Protein AF-A0A661R1Y7-F1 (afdb_monomer_lite)

Secondary structure (DSSP, 8-state):
--------HHHHHHHHHHHS-GGGS-SEEE--SS--B-TT--B-HHHHHHT--TTSTTEEEGGG-

Structure (mmCIF, N/CA/C/O backbone):
data_AF-A0A661R1Y7-F1
#
_entry.id   AF-A0A661R1Y7-F1
#
loop_
_atom_site.group_PDB
_atom_site.id
_atom_site.type_symbol
_atom_site.label_atom_id
_atom_site.label_alt_id
_atom_site.label_comp_id
_atom_site.label_asym_id
_atom_site.label_entity_id
_atom_site.label_seq_id
_atom_site.pdbx_PDB_ins_code
_atom_site.Cartn_x
_atom_site.Cartn_y
_atom_site.Cartn_z
_atom_site.occupancy
_atom_site.B_iso_or_equiv
_atom_site.auth_seq_id
_atom_site.auth_comp_id
_atom_site.auth_asym_id
_atom_site.auth_atom_id
_atom_site.pdbx_PDB_model_num
ATOM 1 N N . SER A 1 1 ? 12.291 -23.686 -1.615 1.00 34.56 1 SER A N 1
ATOM 2 C CA . SER A 1 1 ? 12.072 -22.514 -2.480 1.00 34.56 1 SER A CA 1
ATOM 3 C C . SER A 1 1 ? 10.805 -21.821 -2.017 1.00 34.56 1 SER A C 1
ATOM 5 O O . SER A 1 1 ? 9.757 -22.442 -2.079 1.00 34.56 1 SER A O 1
ATOM 7 N N . PHE A 1 2 ? 10.893 -20.615 -1.451 1.00 39.22 2 PHE A N 1
ATOM 8 C CA . PHE A 1 2 ? 9.747 -19.877 -0.888 1.00 39.22 2 PHE A CA 1
ATOM 9 C C . PHE A 1 2 ? 9.062 -19.003 -1.958 1.00 39.22 2 PHE A C 1
ATOM 11 O O . PHE A 1 2 ? 8.853 -17.818 -1.735 1.00 39.22 2 PHE A O 1
ATOM 18 N N . ASN A 1 3 ? 8.790 -19.552 -3.145 1.00 43.09 3 ASN A N 1
ATOM 19 C CA . ASN A 1 3 ? 8.483 -18.732 -4.327 1.00 43.09 3 ASN A CA 1
ATOM 20 C C . ASN A 1 3 ? 6.996 -18.534 -4.647 1.00 43.09 3 ASN A C 1
ATOM 22 O O . ASN A 1 3 ? 6.709 -17.888 -5.642 1.00 43.09 3 ASN A O 1
ATOM 26 N N . ASP A 1 4 ? 6.068 -18.982 -3.799 1.00 50.25 4 ASP A N 1
ATOM 27 C CA . ASP A 1 4 ? 4.626 -18.802 -4.037 1.00 50.25 4 ASP A CA 1
ATOM 28 C C . ASP A 1 4 ? 3.876 -18.459 -2.742 1.00 50.25 4 ASP A C 1
ATOM 30 O O . ASP A 1 4 ? 2.898 -19.107 -2.363 1.00 50.25 4 ASP A O 1
ATOM 34 N N . ALA A 1 5 ? 4.338 -17.442 -2.010 1.00 57.34 5 ALA A N 1
ATOM 35 C CA . ALA A 1 5 ? 3.486 -16.830 -0.996 1.00 57.34 5 ALA A CA 1
ATOM 36 C C . ALA A 1 5 ? 2.387 -16.050 -1.729 1.00 57.34 5 ALA A C 1
ATOM 38 O O . ALA A 1 5 ? 2.570 -14.890 -2.084 1.00 57.34 5 ALA A O 1
ATOM 39 N N . ASN A 1 6 ? 1.265 -16.712 -2.008 1.00 74.31 6 ASN A N 1
ATOM 40 C CA . ASN A 1 6 ? 0.057 -16.056 -2.488 1.00 74.31 6 ASN A CA 1
ATOM 41 C C . ASN A 1 6 ? -0.393 -15.085 -1.384 1.00 74.31 6 ASN A C 1
ATOM 43 O O . ASN A 1 6 ? -0.887 -15.509 -0.337 1.00 74.31 6 ASN A O 1
ATOM 47 N N . ILE A 1 7 ? -0.068 -13.802 -1.549 1.00 83.50 7 ILE A N 1
ATOM 48 C CA . ILE A 1 7 ? -0.387 -12.776 -0.562 1.00 83.50 7 ILE A CA 1
ATOM 49 C C . ILE A 1 7 ? -1.900 -12.581 -0.594 1.00 83.50 7 ILE A C 1
ATOM 51 O O . ILE A 1 7 ? -2.436 -12.138 -1.603 1.00 83.50 7 ILE A O 1
ATOM 55 N N . ASP A 1 8 ? -2.566 -12.899 0.514 1.00 88.94 8 ASP A N 1
ATOM 56 C CA . ASP A 1 8 ? -3.989 -12.638 0.724 1.00 88.94 8 ASP A CA 1
ATOM 57 C C . ASP A 1 8 ? -4.152 -11.223 1.304 1.00 88.94 8 ASP A C 1
ATOM 59 O O . ASP A 1 8 ? -3.804 -11.008 2.474 1.00 88.94 8 ASP A O 1
ATOM 63 N N . PRO A 1 9 ? -4.642 -10.244 0.520 1.00 89.00 9 PRO A N 1
ATOM 64 C CA . PRO A 1 9 ? -4.767 -8.864 0.976 1.00 89.00 9 PRO A CA 1
ATOM 65 C C . PRO A 1 9 ? -5.673 -8.748 2.204 1.00 89.00 9 PRO A C 1
ATOM 67 O O . PRO A 1 9 ? -5.363 -7.979 3.111 1.00 89.00 9 PRO A O 1
ATOM 70 N N . SER A 1 10 ? -6.729 -9.564 2.286 1.00 90.19 10 SER A N 1
ATOM 71 C CA . SER A 1 10 ? -7.710 -9.545 3.380 1.00 90.19 10 SER A CA 1
ATOM 72 C C . SER A 1 10 ? -7.031 -9.718 4.738 1.00 90.19 10 SER A C 1
ATOM 74 O O . SER A 1 10 ? -7.257 -8.936 5.656 1.00 90.19 10 SER A O 1
ATOM 76 N N . LYS A 1 11 ? -6.096 -10.671 4.844 1.00 92.00 11 LYS A N 1
ATOM 77 C CA . LYS A 1 11 ? -5.348 -10.932 6.086 1.00 92.00 11 LYS A CA 1
ATOM 78 C C . LYS A 1 11 ? -4.427 -9.781 6.486 1.00 92.00 11 LYS A C 1
ATOM 80 O O . LYS A 1 11 ? -4.170 -9.586 7.674 1.00 92.00 11 LYS A O 1
ATOM 85 N N . ILE A 1 12 ? -3.906 -9.028 5.514 1.00 91.50 12 ILE A N 1
ATOM 86 C CA . ILE A 1 12 ? -3.087 -7.839 5.781 1.00 91.50 12 ILE A CA 1
ATOM 87 C C . ILE A 1 12 ? -3.965 -6.745 6.386 1.00 91.50 12 ILE A C 1
ATOM 89 O O . ILE A 1 12 ? -3.611 -6.186 7.426 1.00 91.50 12 ILE A O 1
ATOM 93 N N . PHE A 1 13 ? -5.122 -6.476 5.775 1.00 92.25 13 PHE A N 1
ATOM 94 C CA . PHE A 1 13 ? -6.066 -5.493 6.298 1.00 92.25 13 PHE A CA 1
ATOM 95 C C . PHE A 1 13 ? -6.571 -5.888 7.680 1.00 92.25 13 PHE A C 1
ATOM 97 O O . PHE A 1 13 ? -6.476 -5.075 8.591 1.00 92.25 13 PHE A O 1
ATOM 104 N N . GLU A 1 14 ? -6.999 -7.137 7.880 1.00 93.19 14 GLU A N 1
ATOM 105 C CA . GLU A 1 14 ? -7.413 -7.646 9.193 1.00 93.19 14 GLU A CA 1
ATOM 106 C C . GLU A 1 14 ? -6.337 -7.416 10.259 1.00 93.19 14 GLU A C 1
ATOM 108 O O . GLU A 1 14 ? -6.644 -6.975 11.366 1.00 93.19 14 GLU A O 1
ATOM 113 N N . LYS A 1 15 ? -5.060 -7.667 9.940 1.00 93.62 15 LYS A N 1
ATOM 114 C CA . LYS A 1 15 ? -3.965 -7.416 10.883 1.00 93.62 15 LYS A CA 1
ATOM 115 C C . LYS A 1 15 ? -3.859 -5.932 11.235 1.00 93.62 15 LYS A C 1
ATOM 117 O O . LYS A 1 15 ? -3.780 -5.589 12.410 1.00 93.62 15 LYS A O 1
ATOM 122 N N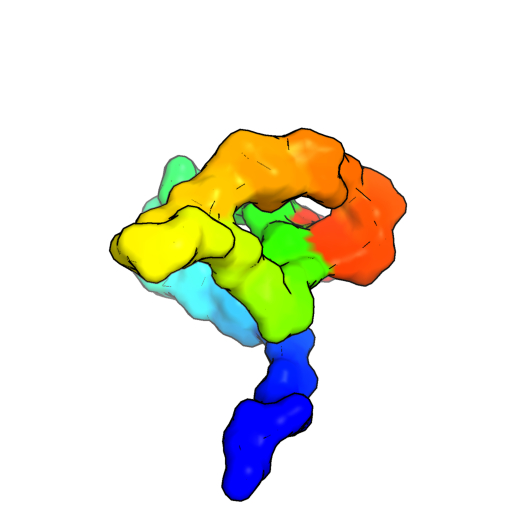 . CYS A 1 16 ? -3.916 -5.049 10.238 1.00 94.12 16 CYS A N 1
ATOM 123 C CA . CYS A 1 16 ? -3.898 -3.604 10.457 1.00 94.12 16 CYS A CA 1
ATOM 124 C C . CYS A 1 16 ? -5.110 -3.111 11.259 1.00 94.12 16 CYS A C 1
ATOM 126 O O . CYS A 1 16 ? -4.932 -2.316 12.175 1.00 94.12 16 CYS A O 1
ATOM 128 N N . LEU A 1 17 ? -6.318 -3.587 10.949 1.00 91.94 17 LEU A N 1
ATOM 129 C CA . LEU A 1 17 ? -7.555 -3.215 11.642 1.00 91.94 17 LEU A CA 1
ATOM 130 C C . LEU A 1 17 ? -7.548 -3.650 13.115 1.00 91.94 17 LEU A C 1
ATOM 132 O O . LEU A 1 17 ? -8.112 -2.954 13.956 1.00 91.94 17 LEU A O 1
ATOM 136 N N . ASN A 1 18 ? -6.915 -4.786 13.421 1.00 95.06 18 ASN A N 1
ATOM 137 C CA . ASN A 1 18 ? -6.842 -5.322 14.778 1.00 95.06 18 ASN A CA 1
ATOM 138 C C . ASN A 1 18 ? -5.734 -4.685 15.630 1.00 95.06 18 ASN A C 1
ATOM 140 O O . ASN A 1 18 ? -5.909 -4.551 16.840 1.00 95.06 18 ASN A O 1
ATOM 144 N N . ASP A 1 19 ? -4.600 -4.311 15.029 1.00 96.69 19 ASP A N 1
ATOM 145 C CA . ASP A 1 19 ? -3.426 -3.871 15.795 1.00 96.69 19 ASP A CA 1
ATOM 146 C C . ASP A 1 19 ? -3.172 -2.359 15.779 1.00 96.69 19 ASP A C 1
ATOM 148 O O . ASP A 1 19 ? -2.423 -1.861 16.622 1.00 96.69 19 ASP A O 1
ATOM 152 N N . LEU A 1 20 ? -3.690 -1.634 14.785 1.00 96.19 20 LEU A N 1
ATOM 153 C CA . LEU A 1 20 ? -3.363 -0.225 14.570 1.00 96.19 20 LEU A CA 1
ATOM 154 C C . LEU A 1 20 ? -4.525 0.678 14.978 1.00 96.19 20 LEU A C 1
ATOM 156 O O . LEU A 1 20 ? -5.694 0.369 14.752 1.00 96.19 20 LEU A O 1
ATOM 160 N N . GLU A 1 21 ? -4.211 1.858 15.518 1.00 96.62 21 GLU A N 1
ATOM 161 C CA . GLU A 1 21 ? -5.233 2.894 15.668 1.00 96.62 21 GLU A CA 1
ATOM 162 C C . GLU A 1 21 ? -5.726 3.365 14.298 1.00 96.62 21 GLU A C 1
ATOM 164 O O . GLU A 1 21 ? -5.001 3.330 13.300 1.00 96.62 21 GLU A O 1
ATOM 169 N N . LYS A 1 22 ? -6.946 3.910 14.268 1.00 91.00 22 LYS A N 1
ATOM 170 C CA . LYS A 1 22 ? -7.646 4.255 13.027 1.00 91.00 22 LYS A CA 1
A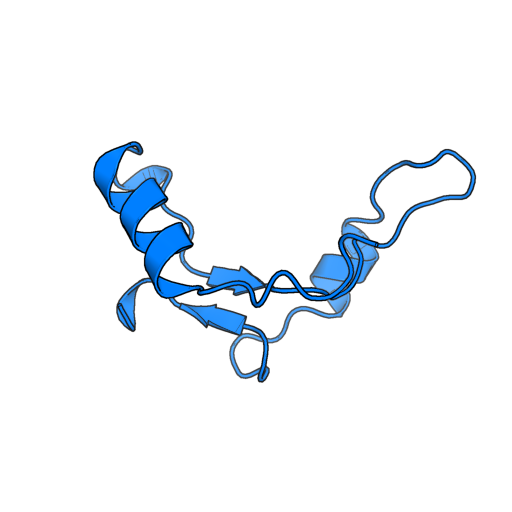TOM 171 C C . LYS A 1 22 ? -6.830 5.118 12.052 1.00 91.00 22 LYS A C 1
ATOM 173 O O . LYS A 1 22 ? -6.930 4.935 10.846 1.00 91.00 22 LYS A O 1
ATOM 178 N N . ASN A 1 23 ? -6.014 6.036 12.570 1.00 94.69 23 ASN A N 1
ATOM 179 C CA . ASN A 1 23 ? -5.213 6.966 11.765 1.00 94.69 23 ASN A CA 1
ATOM 180 C C . ASN A 1 23 ? -3.930 6.348 11.180 1.00 94.69 23 ASN A C 1
ATOM 182 O O . ASN A 1 23 ? -3.286 6.976 10.343 1.00 94.69 23 ASN A O 1
ATOM 186 N N . PHE A 1 24 ? -3.547 5.147 11.620 1.00 95.44 24 PHE A N 1
ATOM 187 C CA . PHE A 1 24 ? -2.388 4.413 11.104 1.00 95.44 24 PHE A CA 1
ATOM 188 C C . PHE A 1 24 ? -2.771 3.335 10.089 1.00 95.44 24 PHE A C 1
ATOM 190 O O . PHE A 1 24 ? -1.885 2.756 9.462 1.00 95.44 24 PHE A O 1
ATOM 197 N N . ILE A 1 25 ? -4.067 3.068 9.910 1.00 93.75 25 ILE A N 1
ATOM 198 C CA . ILE A 1 25 ? -4.549 2.111 8.917 1.00 93.75 25 ILE A CA 1
ATOM 199 C C . ILE A 1 25 ? -4.358 2.731 7.523 1.00 93.75 25 ILE A C 1
ATOM 201 O O . ILE A 1 25 ? -4.925 3.794 7.246 1.00 93.75 25 ILE A O 1
ATOM 205 N N . PRO A 1 26 ? -3.579 2.103 6.624 1.00 93.44 26 PRO A N 1
ATOM 206 C CA . PRO A 1 26 ? -3.421 2.597 5.260 1.00 93.44 26 PRO A CA 1
ATOM 207 C C . PRO A 1 26 ? -4.755 2.574 4.517 1.00 93.44 26 PRO A C 1
ATOM 209 O O . PRO A 1 26 ? -5.595 1.728 4.790 1.00 93.44 26 PRO A O 1
ATOM 212 N N . THR A 1 27 ? -4.958 3.464 3.546 1.00 93.69 27 THR A N 1
ATOM 213 C CA . THR A 1 27 ? -6.125 3.381 2.644 1.00 93.69 27 THR A CA 1
ATOM 214 C C . THR A 1 27 ? -5.898 2.381 1.513 1.00 93.69 27 THR A C 1
ATOM 216 O O . THR A 1 27 ? -6.850 1.775 1.034 1.00 93.69 27 THR A O 1
ATOM 219 N N . TYR A 1 28 ? -4.640 2.212 1.097 1.00 95.19 28 TYR A N 1
ATOM 220 C CA . TYR A 1 28 ? -4.246 1.372 -0.026 1.00 95.19 28 TYR A CA 1
ATOM 221 C C . TYR A 1 28 ? -3.063 0.482 0.347 1.00 95.19 28 TYR A C 1
ATOM 223 O O . TYR A 1 28 ? -2.133 0.938 1.015 1.00 95.19 28 TYR A O 1
ATOM 231 N N . PHE A 1 29 ? -3.054 -0.738 -0.183 1.00 94.50 29 PHE A N 1
ATOM 232 C CA . PHE A 1 29 ? -1.862 -1.575 -0.276 1.00 94.50 29 PHE A CA 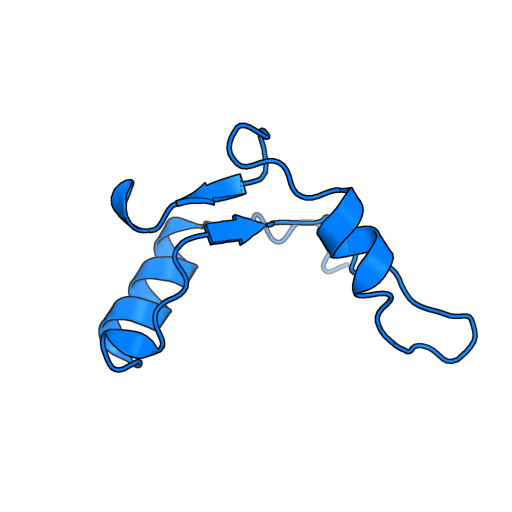1
ATOM 233 C C . PHE A 1 29 ? -1.537 -1.849 -1.738 1.00 94.50 29 PHE A C 1
ATOM 235 O O . PHE A 1 29 ? -2.384 -2.311 -2.498 1.00 94.50 29 PHE A O 1
ATOM 242 N N . GLN A 1 30 ? -0.288 -1.580 -2.111 1.00 94.50 30 GLN A N 1
ATOM 243 C CA . GLN A 1 30 ? 0.281 -1.975 -3.392 1.00 94.50 30 GLN A CA 1
ATOM 244 C C . GLN A 1 30 ? 1.061 -3.271 -3.202 1.00 94.50 30 GLN A C 1
ATOM 246 O O . GLN A 1 30 ? 2.092 -3.278 -2.525 1.00 94.50 30 GLN A O 1
ATOM 251 N N . ILE A 1 31 ? 0.593 -4.355 -3.813 1.00 92.00 31 ILE A N 1
ATOM 252 C CA . ILE A 1 31 ? 1.331 -5.617 -3.837 1.00 92.00 31 ILE A CA 1
ATOM 253 C C . ILE A 1 31 ? 2.266 -5.610 -5.046 1.00 92.00 31 ILE A C 1
ATOM 255 O O . ILE A 1 31 ? 1.844 -5.416 -6.184 1.00 92.00 31 ILE A O 1
ATOM 259 N N . VAL A 1 32 ? 3.555 -5.826 -4.799 1.00 91.00 32 VAL A N 1
ATOM 260 C CA . VAL A 1 32 ? 4.580 -5.958 -5.839 1.00 91.00 32 VAL A CA 1
ATOM 261 C C . VAL A 1 32 ? 5.265 -7.306 -5.706 1.00 91.00 32 VAL A C 1
ATOM 263 O O . VAL A 1 32 ? 5.446 -7.797 -4.594 1.00 91.00 32 VAL A O 1
ATOM 266 N N . ASP A 1 33 ? 5.666 -7.884 -6.836 1.00 88.75 33 ASP A N 1
ATOM 267 C CA . ASP A 1 33 ? 6.389 -9.161 -6.842 1.00 88.75 33 ASP A CA 1
ATOM 268 C C . ASP A 1 33 ? 7.776 -9.004 -6.192 1.00 88.75 33 ASP A C 1
ATOM 270 O O . ASP A 1 33 ? 8.267 -9.904 -5.515 1.00 88.75 33 ASP A O 1
ATOM 274 N N . GLU A 1 34 ? 8.381 -7.820 -6.334 1.00 89.94 34 GLU A N 1
ATOM 275 C CA . GLU A 1 34 ? 9.621 -7.438 -5.668 1.00 89.94 34 GLU A CA 1
ATOM 276 C C . GLU A 1 34 ? 9.634 -5.936 -5.341 1.00 89.94 34 GLU A C 1
ATOM 278 O O . GLU A 1 34 ? 9.173 -5.101 -6.120 1.00 89.94 34 GLU A O 1
ATOM 283 N N . ILE A 1 35 ? 10.206 -5.573 -4.187 1.00 91.88 35 ILE A N 1
ATOM 284 C CA . ILE A 1 35 ? 10.487 -4.174 -3.842 1.00 91.88 35 ILE A CA 1
ATOM 285 C C . ILE A 1 35 ? 11.734 -3.726 -4.623 1.00 91.88 35 ILE A C 1
ATOM 287 O O . ILE A 1 35 ? 12.824 -4.223 -4.319 1.00 91.88 35 ILE A O 1
ATOM 291 N N . PRO A 1 36 ? 11.631 -2.762 -5.561 1.00 92.75 36 PRO A N 1
ATOM 292 C CA . PRO A 1 36 ? 12.773 -2.296 -6.335 1.00 92.75 36 PRO A CA 1
ATOM 293 C C . PRO A 1 36 ? 13.793 -1.620 -5.416 1.00 92.75 36 PRO A C 1
ATOM 295 O O . PRO A 1 36 ? 13.435 -0.852 -4.515 1.00 92.75 36 PRO A O 1
ATOM 298 N N . LYS A 1 37 ? 15.081 -1.882 -5.650 1.00 95.88 37 LYS A N 1
ATOM 299 C CA . LYS A 1 37 ? 16.183 -1.390 -4.812 1.00 95.88 37 LYS A CA 1
ATOM 300 C C . LYS A 1 37 ? 17.328 -0.818 -5.642 1.00 95.88 37 LYS A C 1
ATOM 302 O O . LYS A 1 37 ? 17.515 -1.168 -6.803 1.00 95.88 37 LYS A O 1
ATOM 307 N N . TH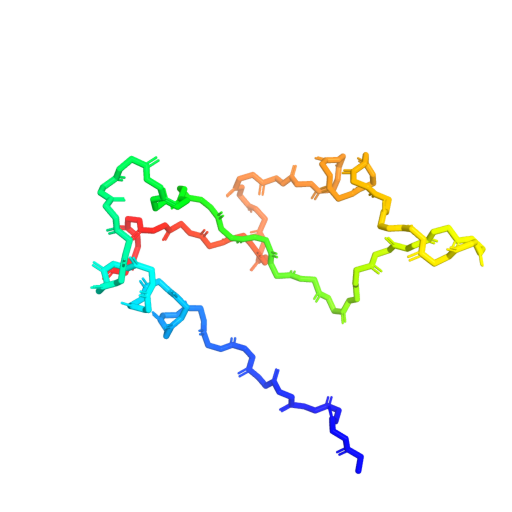R A 1 38 ? 18.118 0.061 -5.030 1.00 93.81 38 THR A N 1
ATOM 308 C CA . THR A 1 38 ? 19.413 0.491 -5.572 1.00 93.81 38 THR A CA 1
ATOM 309 C C . THR A 1 38 ? 20.430 -0.652 -5.532 1.00 93.81 38 THR A C 1
ATOM 311 O O . THR A 1 38 ? 20.259 -1.630 -4.807 1.00 93.81 38 THR A O 1
ATOM 314 N N . ILE A 1 39 ? 21.570 -0.466 -6.207 1.00 92.75 39 ILE A N 1
ATOM 315 C CA . ILE A 1 39 ? 22.756 -1.333 -6.057 1.00 92.75 39 ILE A CA 1
ATOM 316 C C . ILE A 1 39 ? 23.169 -1.458 -4.575 1.00 92.75 39 ILE A C 1
ATOM 318 O O . ILE A 1 39 ? 23.593 -2.517 -4.127 1.00 92.75 39 ILE A O 1
ATOM 322 N N . SER A 1 40 ? 22.974 -0.398 -3.783 1.00 94.19 40 SER A N 1
ATOM 323 C CA . SER A 1 40 ? 23.200 -0.378 -2.331 1.00 94.19 40 SER A CA 1
ATOM 324 C C . SER A 1 40 ? 22.036 -0.932 -1.489 1.00 94.19 40 SER A C 1
ATOM 326 O O . SER A 1 40 ? 21.977 -0.660 -0.293 1.00 94.19 40 SER A O 1
ATOM 328 N N . GLN A 1 41 ? 21.108 -1.686 -2.092 1.00 93.44 41 GLN A N 1
ATOM 329 C CA . GLN A 1 41 ? 19.965 -2.360 -1.451 1.00 93.44 41 GLN A CA 1
ATOM 330 C C . GLN A 1 41 ? 18.926 -1.436 -0.794 1.00 93.44 41 GLN A C 1
ATOM 332 O O . GLN A 1 41 ? 18.027 -1.903 -0.091 1.00 93.44 41 GLN A O 1
ATOM 337 N N . LYS A 1 42 ? 18.991 -0.124 -1.038 1.00 92.81 42 LYS A N 1
ATOM 338 C CA . LYS A 1 42 ? 17.996 0.815 -0.511 1.00 92.81 42 LYS A CA 1
ATOM 339 C C . LYS A 1 42 ? 16.718 0.741 -1.349 1.00 92.81 42 LYS A C 1
ATOM 341 O O . LYS A 1 42 ? 16.829 0.811 -2.574 1.00 92.81 42 LYS A O 1
ATOM 346 N N . PRO A 1 43 ? 15.523 0.658 -0.735 1.00 92.69 43 PRO A N 1
ATOM 347 C CA . PRO A 1 43 ? 14.264 0.707 -1.470 1.00 92.6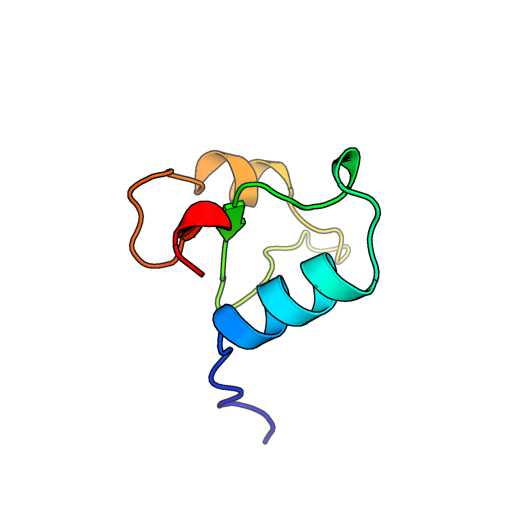9 43 PRO A CA 1
ATOM 348 C C . PRO A 1 43 ? 14.142 1.977 -2.318 1.00 92.69 43 PRO A C 1
ATOM 350 O O . PRO A 1 43 ? 14.379 3.090 -1.842 1.00 92.69 43 PRO A O 1
ATOM 353 N N . LEU A 1 44 ? 13.738 1.814 -3.574 1.00 95.75 44 LEU A N 1
ATOM 354 C CA . LEU A 1 44 ? 13.499 2.903 -4.516 1.00 95.75 44 LEU A CA 1
ATOM 355 C C . LEU A 1 44 ? 12.049 3.377 -4.414 1.00 95.75 44 LEU A C 1
A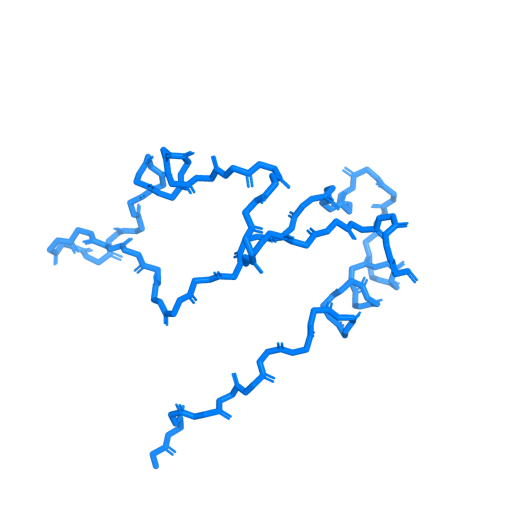TOM 357 O O . LEU A 1 44 ? 11.208 3.089 -5.263 1.00 95.75 44 LEU A O 1
ATOM 361 N N . THR A 1 45 ? 11.758 4.143 -3.365 1.00 94.12 45 THR A N 1
ATOM 362 C CA . THR A 1 45 ? 10.395 4.616 -3.065 1.00 94.12 45 THR A CA 1
ATOM 363 C C . THR A 1 45 ? 9.773 5.445 -4.188 1.00 94.12 45 THR A C 1
ATOM 365 O O . THR A 1 45 ? 8.567 5.365 -4.388 1.00 94.12 45 THR A O 1
ATOM 368 N N . ARG A 1 46 ? 10.571 6.205 -4.953 1.00 95.94 46 ARG A N 1
ATOM 369 C CA . ARG A 1 46 ? 10.071 6.961 -6.112 1.00 95.94 46 ARG A CA 1
ATOM 370 C C . ARG A 1 46 ? 9.506 6.041 -7.194 1.00 95.94 46 ARG A C 1
ATOM 372 O O . ARG A 1 46 ? 8.438 6.320 -7.706 1.00 95.94 46 ARG A O 1
ATOM 379 N N . VAL A 1 47 ? 10.174 4.924 -7.481 1.00 95.12 47 VAL A N 1
ATOM 380 C CA . VAL A 1 47 ? 9.709 3.959 -8.491 1.00 95.12 47 VAL A CA 1
ATOM 381 C C . VAL A 1 47 ? 8.384 3.329 -8.066 1.00 95.12 47 VAL A C 1
ATOM 383 O O . VAL A 1 47 ? 7.470 3.236 -8.874 1.00 95.12 47 VAL A O 1
ATOM 386 N N . LEU A 1 48 ? 8.256 2.958 -6.788 1.00 94.31 48 LEU A N 1
ATOM 387 C CA . LEU A 1 48 ? 6.999 2.434 -6.242 1.00 94.31 48 LEU A CA 1
ATOM 388 C C . LEU A 1 48 ? 5.858 3.452 -6.356 1.00 94.31 48 LEU A C 1
ATOM 390 O O . LEU A 1 48 ? 4.772 3.102 -6.805 1.00 94.31 48 LEU A O 1
ATOM 394 N N . LYS A 1 49 ? 6.124 4.717 -6.003 1.00 94.56 49 LYS A N 1
ATOM 395 C CA . LYS A 1 49 ? 5.149 5.811 -6.114 1.00 94.56 49 LYS A CA 1
ATOM 396 C C . LYS A 1 49 ? 4.740 6.087 -7.559 1.00 94.56 49 LYS A C 1
ATOM 398 O O . LYS A 1 49 ? 3.557 6.255 -7.811 1.00 94.56 49 LYS A O 1
ATOM 403 N N . ASP A 1 50 ? 5.693 6.112 -8.487 1.00 95.69 50 ASP A N 1
ATOM 404 C CA . ASP A 1 50 ? 5.421 6.363 -9.906 1.00 95.69 50 ASP A CA 1
ATOM 405 C C . ASP A 1 50 ? 4.621 5.205 -10.538 1.00 95.69 50 ASP A C 1
ATOM 407 O O . ASP A 1 50 ? 3.839 5.422 -11.458 1.00 95.69 50 ASP A O 1
ATOM 411 N N . ALA A 1 51 ? 4.787 3.978 -10.029 1.00 92.88 51 ALA A N 1
ATOM 412 C CA . ALA A 1 51 ? 4.033 2.797 -10.453 1.00 92.88 51 ALA A CA 1
ATOM 413 C C . ALA A 1 51 ? 2.661 2.651 -9.764 1.00 92.88 51 ALA A C 1
ATOM 415 O O . ALA A 1 51 ? 1.883 1.770 -10.132 1.00 92.88 51 ALA A O 1
ATOM 416 N N . PHE A 1 52 ? 2.367 3.454 -8.740 1.00 95.50 52 PHE A N 1
ATOM 417 C CA . PHE A 1 52 ? 1.103 3.381 -8.018 1.00 95.50 52 PHE A CA 1
ATOM 418 C C . PHE A 1 52 ? -0.035 3.988 -8.848 1.00 95.50 52 PHE A C 1
ATOM 420 O O . PHE A 1 52 ? 0.049 5.124 -9.311 1.00 95.50 52 PHE A O 1
ATOM 427 N N . SER A 1 53 ? -1.134 3.245 -8.975 1.00 95.81 53 SER A N 1
ATOM 428 C CA . SER A 1 53 ? -2.370 3.696 -9.616 1.00 95.81 53 SER A CA 1
ATOM 429 C C . SER A 1 53 ? -3.565 3.187 -8.811 1.00 95.81 53 SER A C 1
ATOM 431 O O . SER A 1 53 ? -3.699 1.971 -8.716 1.00 95.81 53 SER A O 1
ATOM 433 N N . PRO A 1 54 ? -4.443 4.046 -8.258 1.00 94.50 54 PRO A N 1
ATOM 434 C CA . PRO A 1 54 ? -5.580 3.616 -7.431 1.00 94.50 54 PRO A CA 1
ATOM 435 C C . PRO A 1 54 ? -6.475 2.538 -8.059 1.00 94.50 54 PRO A C 1
ATOM 437 O O . PRO A 1 54 ? -7.052 1.740 -7.331 1.00 94.50 54 PRO A O 1
ATOM 440 N N . GLU A 1 55 ? -6.541 2.501 -9.392 1.00 94.56 55 GLU A N 1
ATOM 441 C CA . GLU A 1 55 ? -7.351 1.562 -10.180 1.00 94.56 55 GLU A CA 1
ATOM 442 C C . GLU A 1 55 ? -6.527 0.386 -10.749 1.00 94.56 55 GLU A C 1
ATOM 444 O O . GLU A 1 55 ? -6.950 -0.275 -11.693 1.00 94.56 55 GLU A O 1
ATOM 449 N N . GLY A 1 56 ? -5.302 0.167 -10.261 1.00 93.56 56 GLY A N 1
ATOM 450 C CA . GLY A 1 56 ? -4.424 -0.903 -10.738 1.00 93.56 56 GLY A CA 1
ATOM 451 C C . GLY A 1 56 ? -4.750 -2.271 -10.131 1.00 93.56 56 GLY A C 1
ATOM 452 O O . GLY A 1 56 ? -5.068 -2.368 -8.952 1.00 93.56 56 GLY A O 1
ATOM 453 N N . ASP A 1 57 ? -4.552 -3.345 -10.900 1.00 90.88 57 ASP A N 1
ATOM 454 C CA . ASP A 1 57 ? -4.930 -4.722 -10.521 1.00 90.88 57 ASP A CA 1
ATOM 455 C C . ASP A 1 57 ? -4.277 -5.258 -9.230 1.00 90.88 57 ASP A C 1
ATOM 457 O O . ASP A 1 57 ? -4.783 -6.195 -8.616 1.00 90.88 57 ASP A O 1
ATOM 461 N N . LYS A 1 58 ? -3.134 -4.693 -8.815 1.00 92.88 58 LYS A N 1
ATOM 462 C CA . LYS A 1 58 ? -2.428 -5.059 -7.570 1.00 92.88 58 LYS A CA 1
ATOM 463 C C . LYS A 1 58 ? -2.558 -4.001 -6.470 1.00 92.88 58 LYS A C 1
ATOM 465 O O . LYS A 1 58 ? -1.755 -3.987 -5.530 1.00 92.88 58 LYS A O 1
ATOM 470 N N . ILE A 1 59 ? -3.522 -3.093 -6.606 1.00 95.06 59 ILE A N 1
ATOM 471 C CA . ILE A 1 59 ? -3.857 -2.089 -5.604 1.00 95.06 59 ILE A CA 1
ATOM 472 C C . ILE A 1 59 ? -5.149 -2.499 -4.907 1.00 95.06 59 ILE A C 1
ATOM 474 O O . ILE A 1 59 ? -6.197 -2.628 -5.528 1.00 95.06 59 ILE A O 1
ATOM 478 N N . PHE A 1 60 ? -5.068 -2.668 -3.594 1.00 94.69 60 PHE A N 1
ATOM 479 C CA . PHE A 1 60 ? -6.196 -3.063 -2.758 1.00 94.69 60 PHE A CA 1
ATOM 480 C C . PHE A 1 60 ? -6.551 -1.931 -1.815 1.00 94.69 60 PHE A C 1
ATOM 482 O O . PHE A 1 60 ? -5.651 -1.288 -1.265 1.00 94.69 60 PHE A O 1
ATOM 489 N N . ARG A 1 61 ? -7.846 -1.698 -1.605 1.00 94.50 61 ARG A N 1
ATOM 490 C CA . ARG A 1 61 ? -8.329 -0.668 -0.687 1.00 94.50 61 ARG A CA 1
ATOM 491 C C . ARG A 1 61 ? -8.886 -1.272 0.584 1.00 94.50 61 ARG A C 1
ATOM 493 O O . ARG A 1 61 ? -9.582 -2.276 0.538 1.00 94.50 61 ARG A O 1
ATOM 500 N N . THR A 1 62 ? -8.654 -0.600 1.702 1.00 90.38 62 THR A N 1
ATOM 501 C CA . THR A 1 62 ? -9.146 -1.051 3.011 1.00 90.38 62 THR A CA 1
ATOM 502 C C . THR A 1 62 ? -10.664 -1.090 3.094 1.00 90.38 62 THR A C 1
ATOM 504 O O . THR A 1 62 ? -11.197 -1.921 3.804 1.00 90.38 62 THR A O 1
ATOM 507 N N . ASP A 1 63 ? -11.374 -0.220 2.373 1.00 89.19 63 ASP A N 1
ATOM 508 C CA . ASP A 1 63 ? -12.842 -0.173 2.388 1.00 89.19 63 ASP A CA 1
ATOM 509 C C . ASP A 1 63 ? -13.517 -1.266 1.540 1.00 89.19 63 ASP A C 1
ATOM 511 O O . ASP A 1 63 ? -14.743 -1.306 1.456 1.00 89.19 63 ASP A O 1
ATOM 515 N N . GLN A 1 64 ? -12.730 -2.145 0.914 1.00 85.50 64 GLN A N 1
ATOM 516 C CA . GLN A 1 64 ? -13.209 -3.317 0.175 1.00 85.50 64 GLN A CA 1
ATOM 517 C C . GLN A 1 64 ? -13.181 -4.608 1.014 1.00 85.50 64 GLN A C 1
ATOM 519 O O . GLN A 1 64 ? -13.596 -5.652 0.509 1.00 85.50 64 GLN A O 1
ATOM 524 N N . PHE A 1 65 ? -12.705 -4.537 2.263 1.00 76.00 65 PHE A N 1
ATOM 525 C CA . PHE A 1 65 ? -12.569 -5.646 3.213 1.00 76.00 65 PHE A CA 1
ATOM 526 C C . PHE A 1 65 ? -13.208 -5.275 4.556 1.00 76.00 65 PHE A C 1
ATOM 528 O O . PHE A 1 65 ? -13.726 -6.197 5.222 1.00 76.00 65 PHE A O 1
#

Radius of gyration: 13.53 Å; chains: 1; bounding box: 36×30×26 Å

pLDDT: mean 88.82, std 13.47, range [34.56, 96.69]

Foldseek 3Di:
DPQDPPDDVVVVLVVCVVPHDPVPRDQKDADDSDQDADPVRHGPVVVVVVPDDCPDPRIDGSVVD

Sequence (65 aa):
SFNDANIDPSKIFEKCLNDLEKNFIPTYFQIVDEIPKTISQKPLTRVLKDAFSPEGDKIFRTDQF